Protein AF-A0A6P3RSE4-F1 (afdb_monomer_lite)

Foldseek 3Di:
DAQFKDKDKDWDPDDDDDPDPVRVVVQVVQWDWDAPDPDPPDCPRTTIMGMDMGGLPHPNSVVVVVVVVVVVVVVVVVD

Radius of gyration: 20.01 Å; chains: 1; bounding box: 35×27×61 Å

pLDDT: mean 94.35, std 5.32, range [61.06, 98.38]

Organism: Pteropus vampyrus (NCBI:txid132908)

InterPro domains:
  IPR000407 Nucleoside phosphatase GDA1/CD39 [PF01150] (1-74)
  IPR000407 Nucleoside phosphatase GDA1/CD39 [PTHR11782] (1-73)

Secondary structure (DSSP, 8-state):
--SSEEEEEEE--SPPPPSSHHHHHHHHTTEEEEE-SS-TT--TTEEEEEEEEEET-SHHHHHHHHHHHHHHHHHHHT-

Structure (mmCIF, N/CA/C/O backbone):
data_AF-A0A6P3RSE4-F1
#
_entry.id   AF-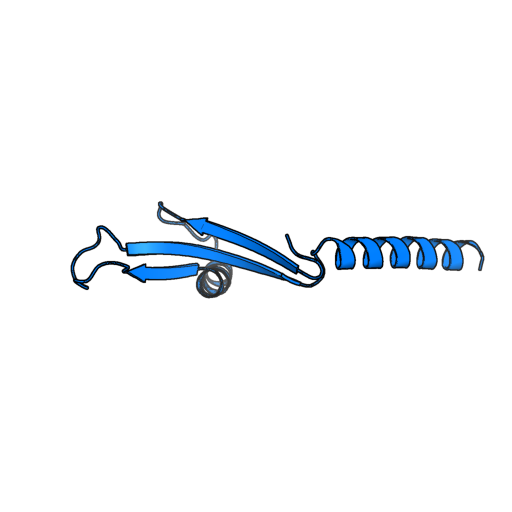A0A6P3RSE4-F1
#
loop_
_atom_site.gr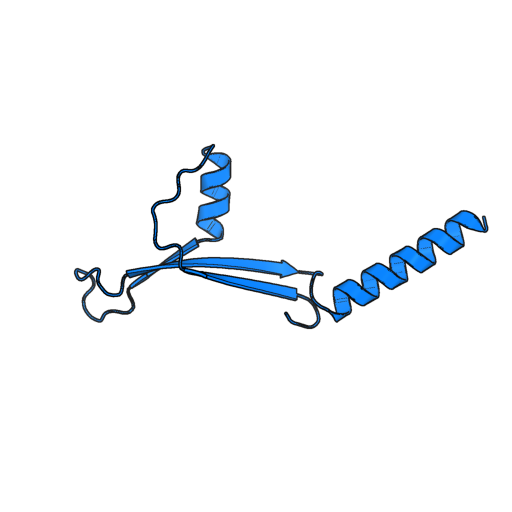oup_PDB
_atom_site.id
_atom_site.type_symbol
_atom_site.label_atom_id
_atom_site.label_alt_id
_atom_site.label_comp_id
_atom_site.label_asym_id
_atom_site.label_entity_id
_atom_site.label_seq_id
_atom_site.pdbx_PDB_ins_code
_atom_site.Cartn_x
_atom_site.Cartn_y
_atom_site.Cartn_z
_atom_site.occupancy
_atom_site.B_iso_or_equiv
_atom_site.auth_seq_id
_atom_site.auth_comp_id
_atom_site.auth_asym_id
_atom_site.auth_atom_id
_atom_site.pdbx_PDB_model_num
ATOM 1 N N . MET A 1 1 ? 11.053 -3.038 1.519 1.00 93.56 1 MET A N 1
ATOM 2 C CA . MET A 1 1 ? 11.080 -2.949 0.040 1.00 93.56 1 MET A CA 1
ATOM 3 C C . MET A 1 1 ? 11.469 -4.311 -0.508 1.00 93.56 1 MET A C 1
ATOM 5 O O . MET A 1 1 ? 12.475 -4.842 -0.059 1.00 93.56 1 MET A O 1
ATOM 9 N N . GLY A 1 2 ? 10.660 -4.894 -1.394 1.00 97.19 2 GLY A N 1
ATOM 10 C CA . GLY A 1 2 ? 10.927 -6.192 -2.021 1.00 97.19 2 GLY A CA 1
ATOM 11 C C . GLY A 1 2 ? 11.483 -6.055 -3.441 1.00 97.19 2 GLY A C 1
ATOM 12 O O . GLY A 1 2 ? 11.813 -4.957 -3.888 1.00 97.19 2 GLY A O 1
ATOM 13 N N . GLY A 1 3 ? 11.561 -7.170 -4.175 1.00 97.69 3 GLY A N 1
ATOM 14 C CA . GLY A 1 3 ? 12.042 -7.179 -5.564 1.00 97.69 3 GLY A CA 1
ATOM 15 C C . GLY A 1 3 ? 11.083 -6.493 -6.544 1.00 97.69 3 GLY A C 1
ATOM 16 O O . GLY A 1 3 ? 11.504 -5.654 -7.336 1.00 97.69 3 GLY A O 1
ATOM 17 N N . VAL A 1 4 ? 9.785 -6.807 -6.464 1.00 97.50 4 VAL A N 1
ATOM 18 C CA . VAL A 1 4 ? 8.756 -6.283 -7.389 1.00 97.50 4 VAL A CA 1
ATOM 19 C C . VAL A 1 4 ? 7.963 -5.123 -6.788 1.00 97.50 4 VAL A C 1
ATOM 21 O O . VAL A 1 4 ? 7.580 -4.196 -7.503 1.00 97.50 4 VAL A O 1
ATOM 24 N N . SER A 1 5 ? 7.734 -5.136 -5.476 1.00 97.88 5 SER A N 1
ATOM 25 C CA . SER A 1 5 ? 6.870 -4.176 -4.793 1.00 97.88 5 SER A CA 1
ATOM 26 C C . SER A 1 5 ? 7.563 -3.463 -3.638 1.00 97.88 5 SER A C 1
ATOM 28 O O . SER A 1 5 ? 8.534 -3.952 -3.053 1.00 97.88 5 SER A O 1
ATOM 30 N N . THR A 1 6 ? 7.016 -2.305 -3.282 1.00 98.38 6 THR A N 1
ATOM 31 C CA . THR A 1 6 ? 7.321 -1.619 -2.026 1.00 98.38 6 THR A CA 1
ATOM 32 C C . THR A 1 6 ? 6.049 -1.510 -1.206 1.00 98.38 6 THR A C 1
ATOM 34 O O . THR A 1 6 ? 5.017 -1.090 -1.720 1.00 98.38 6 THR A O 1
ATOM 37 N N . GLN A 1 7 ? 6.125 -1.903 0.062 1.00 98.25 7 GLN A N 1
ATOM 38 C CA . GLN A 1 7 ? 5.032 -1.778 1.017 1.00 98.25 7 GLN A CA 1
ATOM 39 C C . GLN A 1 7 ? 5.436 -0.807 2.123 1.00 98.25 7 GLN A C 1
ATOM 41 O O . GLN A 1 7 ? 6.604 -0.776 2.521 1.00 98.25 7 GLN A O 1
ATOM 46 N N . ILE A 1 8 ? 4.464 -0.038 2.600 1.00 97.94 8 ILE A N 1
ATOM 47 C CA . ILE A 1 8 ? 4.574 0.821 3.774 1.00 97.94 8 ILE A CA 1
ATOM 48 C C . ILE A 1 8 ? 3.381 0.546 4.685 1.00 97.94 8 ILE A C 1
ATOM 50 O O . ILE A 1 8 ? 2.253 0.424 4.204 1.00 97.94 8 ILE A O 1
ATOM 54 N N . ALA A 1 9 ? 3.648 0.428 5.983 1.00 97.62 9 ALA A N 1
ATOM 55 C CA . ALA A 1 9 ? 2.618 0.312 6.997 1.00 97.62 9 ALA A CA 1
ATOM 56 C C . ALA A 1 9 ? 3.021 1.080 8.256 1.00 97.62 9 ALA A C 1
ATOM 58 O O . ALA A 1 9 ? 4.181 1.007 8.666 1.00 97.62 9 ALA A O 1
ATOM 59 N N . TYR A 1 10 ? 2.088 1.830 8.839 1.00 97.44 10 TYR A N 1
ATOM 60 C CA . TYR A 1 10 ? 2.296 2.554 10.094 1.00 97.44 10 TYR A CA 1
ATOM 61 C C . TYR A 1 10 ? 0.963 2.860 10.781 1.00 97.44 10 TYR A C 1
ATOM 63 O O . TYR A 1 10 ? -0.092 2.903 10.146 1.00 97.44 10 TYR A O 1
ATOM 71 N N . GLU A 1 11 ? 1.019 3.079 12.089 1.00 96.88 11 GLU A N 1
ATOM 72 C CA . GLU A 1 11 ? -0.140 3.466 12.888 1.00 96.88 11 GLU A CA 1
ATOM 73 C C . GLU A 1 11 ? -0.546 4.923 12.627 1.00 96.88 11 GLU A C 1
ATOM 75 O O . GLU A 1 11 ? 0.299 5.814 12.523 1.00 96.88 11 GLU A O 1
ATOM 80 N N . VAL A 1 12 ? -1.852 5.180 12.570 1.00 96.75 12 VAL A N 1
ATOM 81 C CA . VAL A 1 12 ? -2.448 6.512 12.443 1.00 96.75 12 VAL A CA 1
ATOM 82 C C . VAL A 1 12 ? -3.128 6.881 13.772 1.00 96.75 12 VAL A C 1
ATOM 84 O O . VAL A 1 12 ? -4.336 6.686 13.916 1.00 96.75 12 VAL A O 1
ATOM 87 N N . PRO A 1 13 ? -2.379 7.419 14.756 1.00 90.44 13 PRO A N 1
ATOM 88 C CA . PRO A 1 13 ? -2.862 7.576 16.132 1.00 90.44 13 PRO A CA 1
ATOM 89 C C . PRO A 1 13 ? -3.851 8.734 16.316 1.00 90.44 13 PRO A C 1
ATOM 91 O O . PRO A 1 13 ? -4.569 8.795 17.310 1.00 90.44 13 PRO A O 1
ATOM 94 N N . LYS A 1 14 ? -3.880 9.697 15.387 1.00 90.81 14 LYS A N 1
ATOM 95 C CA . LYS A 1 14 ? -4.766 10.869 15.451 1.00 90.81 14 LYS A CA 1
ATOM 96 C C . LYS A 1 14 ? -5.870 10.775 14.408 1.00 90.81 14 LYS A C 1
ATOM 98 O O . LYS A 1 14 ? -5.686 10.190 13.342 1.00 90.81 14 LYS A O 1
ATOM 103 N N . THR A 1 15 ? -7.001 11.412 14.697 1.00 86.19 15 THR A N 1
ATOM 104 C CA . THR A 1 15 ? -8.086 11.590 13.728 1.00 86.19 15 THR A CA 1
ATOM 105 C C . THR A 1 15 ? -7.573 12.327 12.495 1.00 86.19 15 THR A C 1
ATOM 107 O O . THR A 1 15 ? -6.939 13.377 12.610 1.00 86.19 15 THR A O 1
ATOM 110 N N . VAL A 1 16 ? -7.850 11.770 11.319 1.00 89.19 16 VAL A N 1
ATOM 111 C CA . VAL A 1 16 ? -7.494 12.363 10.028 1.00 89.19 16 VAL A CA 1
ATOM 112 C C . VAL A 1 16 ? -8.692 13.153 9.516 1.00 89.19 16 VAL A C 1
ATOM 114 O O . VAL A 1 16 ? -9.800 12.627 9.463 1.00 89.19 16 VAL A O 1
ATOM 117 N N . SER A 1 17 ? -8.475 14.410 9.136 1.00 89.94 17 SER A N 1
ATOM 118 C CA . SER A 1 17 ? -9.446 15.185 8.367 1.00 89.94 17 SER A CA 1
ATOM 119 C C . SER A 1 17 ? -9.187 14.982 6.875 1.00 89.94 17 SER A C 1
ATOM 121 O O . SER A 1 17 ? -8.098 15.261 6.372 1.00 89.94 17 SER A O 1
ATOM 123 N N . PHE A 1 18 ? -10.190 14.483 6.157 1.00 92.06 18 PHE A N 1
ATOM 124 C CA . PHE A 1 18 ? -10.117 14.330 4.706 1.00 92.06 18 PHE A CA 1
ATOM 125 C C . PHE A 1 18 ? -10.550 15.626 4.022 1.00 92.06 18 PHE A C 1
ATOM 127 O O . PHE A 1 18 ? -11.514 16.264 4.440 1.00 92.06 18 PHE A O 1
ATOM 134 N N . ALA A 1 19 ? -9.849 16.020 2.958 1.00 90.88 19 ALA A N 1
ATOM 135 C CA . ALA A 1 19 ? -10.172 17.245 2.226 1.00 90.88 19 ALA A CA 1
ATOM 136 C C . ALA A 1 19 ? -11.402 17.083 1.314 1.00 90.88 19 ALA A C 1
ATOM 138 O O . ALA A 1 19 ? -11.989 18.071 0.883 1.00 90.88 19 ALA A O 1
ATOM 139 N N . SER A 1 20 ? -11.782 15.843 0.992 1.00 94.19 20 SER A N 1
ATOM 140 C CA . SER A 1 20 ? -12.953 15.523 0.173 1.00 94.19 20 SER A CA 1
ATOM 141 C C . SER A 1 20 ? -13.466 14.115 0.469 1.00 94.19 20 SER A C 1
ATOM 143 O O . SER A 1 20 ? -12.694 13.241 0.868 1.00 94.19 20 SER A O 1
ATOM 145 N N . SER A 1 21 ? -14.745 13.868 0.182 1.00 91.19 21 SER A N 1
ATOM 146 C CA . SER A 1 21 ? -15.348 12.531 0.289 1.00 91.19 21 SER A CA 1
ATOM 147 C C . SER A 1 21 ? -14.665 11.514 -0.631 1.00 91.19 21 SER A C 1
ATOM 149 O O . SER A 1 21 ? -14.514 10.354 -0.272 1.00 91.19 21 SER A O 1
ATOM 151 N N . GLN A 1 22 ? -14.179 11.943 -1.801 1.00 93.31 22 GLN A N 1
ATOM 152 C CA . GLN A 1 22 ? -13.442 11.061 -2.708 1.00 93.31 22 GLN A CA 1
ATOM 153 C C . GLN A 1 22 ? -12.103 10.610 -2.106 1.00 93.31 22 GLN A C 1
ATOM 155 O O . GLN A 1 22 ? -11.724 9.449 -2.243 1.00 93.31 22 GLN A O 1
ATOM 160 N N . GLN A 1 23 ? -11.389 11.511 -1.425 1.00 92.06 23 GLN A N 1
ATOM 161 C CA . GLN A 1 23 ? -10.151 11.161 -0.729 1.00 92.06 23 GLN A CA 1
ATOM 162 C C . GLN A 1 23 ? -10.415 10.201 0.437 1.00 92.06 23 GLN A C 1
ATOM 164 O O . GLN A 1 23 ? -9.622 9.289 0.663 1.00 92.06 23 GLN A O 1
ATOM 169 N N . GLU A 1 24 ? -11.522 10.393 1.154 1.00 90.94 24 GLU A N 1
ATOM 170 C CA . GLU A 1 24 ? -11.940 9.507 2.239 1.00 90.94 24 GLU A CA 1
ATOM 171 C C . GLU A 1 24 ? -12.202 8.078 1.739 1.00 90.94 24 GLU A C 1
ATOM 173 O O . GLU A 1 24 ? -11.685 7.132 2.325 1.00 90.94 24 GLU A O 1
ATOM 178 N N . GLU A 1 25 ? -12.921 7.902 0.628 1.00 90.75 25 GLU A N 1
ATOM 179 C CA . GLU A 1 25 ? -13.186 6.570 0.058 1.00 90.75 25 GLU A CA 1
ATOM 180 C C . GLU A 1 25 ? -11.902 5.839 -0.361 1.00 90.75 25 GLU A C 1
ATOM 182 O O . GLU A 1 25 ? -11.749 4.639 -0.129 1.00 90.75 25 GLU A O 1
ATOM 187 N N . VAL A 1 26 ? -10.926 6.562 -0.917 1.00 91.25 26 VAL A N 1
ATOM 188 C CA . VAL A 1 26 ? -9.608 5.983 -1.219 1.00 91.25 26 VAL A CA 1
ATOM 189 C C . VAL A 1 26 ? -8.875 5.602 0.068 1.00 91.25 26 VAL A C 1
ATOM 191 O O . VAL A 1 26 ? -8.271 4.532 0.136 1.00 91.25 26 VAL A O 1
ATOM 194 N N . ALA A 1 27 ? -8.936 6.450 1.095 1.00 90.19 27 ALA A N 1
ATOM 195 C CA . ALA A 1 27 ? -8.278 6.197 2.370 1.00 90.19 27 ALA A CA 1
ATOM 196 C C . ALA A 1 27 ? -8.887 5.007 3.122 1.00 90.19 27 ALA A C 1
ATOM 198 O O . ALA A 1 27 ? -8.132 4.236 3.707 1.00 90.19 27 ALA A O 1
ATOM 199 N N . LYS A 1 28 ? -10.210 4.803 3.060 1.00 88.50 28 LYS A N 1
ATOM 200 C CA . LYS A 1 28 ? -10.889 3.639 3.659 1.00 88.50 28 LYS A CA 1
ATOM 201 C C . LYS A 1 28 ? -10.322 2.315 3.153 1.00 88.50 28 LYS A C 1
ATOM 203 O O . LYS A 1 28 ? -10.125 1.401 3.940 1.00 88.50 28 LYS A O 1
ATOM 208 N N . ASN A 1 29 ? -9.973 2.233 1.870 1.00 91.69 29 ASN A N 1
ATOM 209 C CA . ASN A 1 29 ? -9.369 1.028 1.291 1.00 91.69 29 ASN A CA 1
ATOM 210 C C . ASN A 1 29 ? -7.908 0.796 1.716 1.00 91.69 29 ASN A C 1
ATOM 212 O O . ASN A 1 29 ? -7.371 -0.288 1.496 1.00 91.69 29 ASN A O 1
ATOM 216 N N . LEU A 1 30 ? -7.253 1.809 2.287 1.00 94.75 30 LEU A N 1
ATOM 217 C CA . LEU A 1 30 ? -5.853 1.766 2.719 1.00 94.75 30 LEU A CA 1
ATOM 218 C C . LEU A 1 30 ? -5.705 1.768 4.246 1.00 94.75 30 LEU A C 1
ATOM 220 O O . LEU A 1 30 ? -4.587 1.662 4.748 1.00 94.75 30 LEU A O 1
ATOM 224 N N . LEU A 1 31 ? -6.802 1.914 4.988 1.00 95.31 31 LEU A N 1
ATOM 225 C CA . LEU A 1 31 ? -6.824 1.921 6.445 1.00 95.31 31 LEU A CA 1
ATOM 226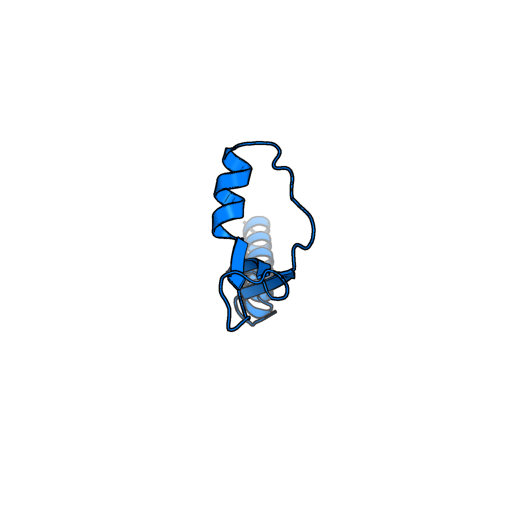 C C . LEU A 1 31 ? -7.468 0.633 6.949 1.00 95.31 31 LEU A C 1
ATOM 228 O O . LEU A 1 31 ? -8.591 0.300 6.587 1.00 95.31 31 LEU A O 1
ATOM 232 N N . ALA A 1 32 ? -6.759 -0.069 7.824 1.00 94.88 32 ALA A N 1
ATOM 233 C CA . ALA A 1 32 ? -7.294 -1.187 8.580 1.00 94.88 32 ALA A CA 1
ATOM 234 C C . ALA A 1 32 ? -7.539 -0.742 10.024 1.00 94.88 32 ALA A C 1
ATOM 236 O O . ALA A 1 32 ? -6.632 -0.218 10.672 1.00 94.88 32 ALA A O 1
ATOM 237 N N . GLU A 1 33 ? -8.750 -0.967 10.525 1.00 94.50 33 GLU A N 1
ATOM 238 C CA . GLU A 1 33 ? -9.108 -0.759 11.927 1.00 94.50 33 GLU A CA 1
ATOM 239 C C . GLU A 1 33 ? -9.405 -2.114 12.567 1.00 94.50 33 GLU A C 1
ATOM 241 O O . GLU A 1 33 ? -10.231 -2.876 12.064 1.00 94.50 33 GLU A O 1
ATOM 246 N N . PHE A 1 34 ? -8.704 -2.444 13.650 1.00 94.75 34 PHE A N 1
ATOM 247 C CA . PHE A 1 34 ? -8.874 -3.719 14.345 1.00 94.75 34 PHE A CA 1
ATOM 248 C C . PHE A 1 34 ? -8.530 -3.599 15.832 1.00 94.75 34 PHE A C 1
ATOM 250 O O . PHE A 1 34 ? -7.747 -2.739 16.235 1.00 94.75 34 PHE A O 1
ATOM 257 N N . ASN A 1 35 ? -9.121 -4.480 16.643 1.00 96.12 35 ASN A N 1
ATOM 258 C CA . ASN A 1 35 ? -8.852 -4.591 18.074 1.00 96.12 35 ASN A CA 1
ATOM 259 C C . ASN A 1 35 ? -8.025 -5.857 18.346 1.00 96.12 35 ASN A C 1
ATOM 261 O O . ASN A 1 35 ? -8.460 -6.953 17.997 1.00 96.12 35 ASN A O 1
ATOM 265 N N . LEU A 1 36 ? -6.835 -5.709 18.936 1.00 96.38 36 LEU A N 1
ATOM 266 C CA . LEU A 1 36 ? -5.984 -6.833 19.357 1.00 96.38 36 LEU A CA 1
ATOM 267 C C . LEU A 1 36 ? -6.315 -7.342 20.775 1.00 96.38 36 LEU A C 1
ATOM 269 O O . LEU A 1 36 ? -5.736 -8.333 21.216 1.00 96.38 36 LEU A O 1
ATOM 273 N N . GLY A 1 37 ? -7.219 -6.671 21.494 1.00 94.38 37 GLY A N 1
ATOM 274 C CA . GLY A 1 37 ? -7.682 -7.068 22.820 1.00 94.38 37 GLY A CA 1
ATOM 275 C C . GLY A 1 37 ? -8.635 -8.264 22.786 1.00 94.38 37 GLY A C 1
ATOM 276 O O . GLY A 1 37 ? -9.244 -8.580 21.766 1.00 94.38 37 GLY A O 1
ATOM 277 N N . CYS A 1 38 ? -8.784 -8.934 23.930 1.00 93.62 38 CYS A N 1
ATOM 278 C CA . CYS A 1 38 ? -9.745 -10.02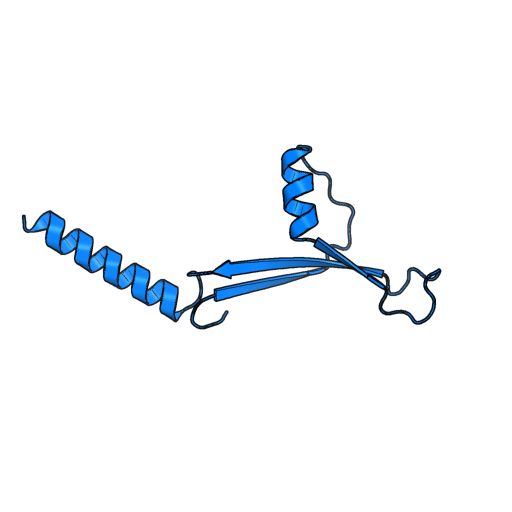8 24.096 1.00 93.62 38 CYS A CA 1
ATOM 279 C C . CYS A 1 38 ? -11.184 -9.541 24.341 1.00 93.62 38 CYS A C 1
ATOM 281 O O . CYS A 1 38 ? -12.127 -10.303 24.133 1.00 93.62 38 CYS A O 1
ATOM 283 N N . ASP A 1 39 ? -11.347 -8.285 24.767 1.00 94.94 39 ASP A N 1
ATOM 284 C CA . ASP A 1 39 ? -12.632 -7.635 25.014 1.00 94.94 39 ASP A CA 1
ATOM 285 C C . ASP A 1 39 ? -12.903 -6.574 23.940 1.00 94.94 39 ASP A C 1
ATOM 287 O O . ASP A 1 39 ? -12.178 -5.587 23.808 1.00 94.94 39 ASP A O 1
ATOM 291 N N . VAL A 1 40 ? -13.981 -6.771 23.181 1.00 92.00 40 VAL A N 1
ATOM 292 C CA . VAL A 1 40 ? -14.399 -5.876 22.093 1.00 92.00 40 VAL A CA 1
ATOM 293 C C . VAL A 1 40 ? -14.827 -4.489 22.576 1.00 92.00 40 VAL A C 1
ATOM 295 O O . VAL A 1 40 ? -14.842 -3.554 21.778 1.00 92.00 40 VAL A O 1
ATOM 298 N N . HIS A 1 41 ? -15.170 -4.341 23.858 1.00 93.62 41 HIS A N 1
ATOM 299 C CA . HIS A 1 41 ? -15.576 -3.065 24.442 1.00 93.62 41 HIS A CA 1
ATOM 300 C C . HIS A 1 41 ? -14.394 -2.234 24.957 1.00 93.62 41 HIS A C 1
ATOM 302 O O . HIS A 1 41 ? -14.556 -1.039 25.205 1.00 93.62 41 HIS A O 1
ATOM 308 N N . GLN A 1 42 ? -13.208 -2.833 25.094 1.00 94.50 42 GLN A N 1
ATOM 309 C CA . GLN A 1 42 ? -11.997 -2.127 25.507 1.00 94.50 42 GLN A CA 1
ATOM 310 C C . GLN A 1 42 ? -11.289 -1.520 24.296 1.00 94.50 42 GLN A C 1
ATOM 312 O O . GLN A 1 42 ? -11.083 -2.178 23.278 1.00 94.50 42 GLN A O 1
ATOM 317 N N . THR A 1 43 ? -10.880 -0.256 24.418 1.00 93.56 43 THR A N 1
ATOM 318 C CA . THR A 1 43 ? -10.243 0.496 23.326 1.00 93.56 43 THR A CA 1
ATOM 319 C C . THR A 1 43 ? -8.722 0.584 23.437 1.00 93.56 43 THR A C 1
ATOM 321 O O . THR A 1 43 ? -8.092 1.178 22.570 1.00 93.56 43 THR A O 1
ATOM 324 N N . GLU A 1 44 ? -8.116 0.004 24.479 1.00 94.62 44 GLU A N 1
ATOM 325 C CA . GLU A 1 44 ? -6.661 0.053 24.722 1.00 94.62 44 GLU A CA 1
ATOM 326 C C . GLU A 1 44 ? -5.842 -0.587 23.593 1.00 94.62 44 GLU A C 1
ATOM 328 O O . GLU A 1 44 ? -4.718 -0.169 23.325 1.00 94.62 44 GLU A O 1
ATOM 333 N N . HIS A 1 45 ? -6.421 -1.573 22.905 1.00 95.38 45 HIS A N 1
ATOM 334 C CA . HIS A 1 45 ? -5.786 -2.310 21.815 1.00 95.38 45 HIS A CA 1
ATOM 335 C C . HIS A 1 45 ? -6.479 -2.099 20.462 1.00 95.38 45 HIS A C 1
ATOM 337 O O . HIS A 1 45 ? -6.340 -2.931 19.562 1.00 95.38 45 HIS A O 1
ATOM 343 N N . VAL A 1 46 ? -7.221 -0.996 20.306 1.00 95.75 46 VAL A N 1
ATOM 344 C CA . VAL A 1 46 ? -7.793 -0.584 19.018 1.00 95.75 46 VAL A CA 1
ATOM 345 C C . VAL A 1 46 ? -6.747 0.202 18.238 1.00 95.75 46 VAL A C 1
ATOM 347 O O . VAL A 1 46 ? -6.335 1.284 18.650 1.00 95.75 46 VAL A O 1
ATOM 350 N N . TYR A 1 47 ? -6.354 -0.328 17.083 1.00 96.12 47 TYR A N 1
ATOM 351 C CA . TYR A 1 47 ? -5.368 0.287 16.204 1.00 96.12 47 TYR A CA 1
ATOM 352 C C . TYR A 1 47 ? -5.987 0.644 14.861 1.00 96.12 47 TYR A C 1
ATOM 354 O O . TYR A 1 47 ? -6.759 -0.122 14.282 1.00 96.12 47 TYR A O 1
ATOM 362 N N . ARG A 1 48 ? -5.577 1.800 14.339 1.00 96.56 48 ARG A N 1
ATOM 363 C CA . ARG A 1 48 ? -5.791 2.200 12.950 1.00 96.56 48 ARG A CA 1
ATOM 364 C C . ARG A 1 48 ? -4.449 2.167 12.237 1.00 96.56 48 ARG A C 1
ATOM 366 O O . ARG A 1 48 ? -3.563 2.956 12.558 1.00 96.56 48 ARG A O 1
ATOM 373 N N . VAL A 1 49 ? -4.293 1.274 11.269 1.00 97.06 49 VAL A N 1
ATOM 374 C CA . VAL A 1 49 ? -3.037 1.080 10.537 1.00 97.06 49 VAL A CA 1
ATOM 375 C C . VAL A 1 49 ? -3.243 1.431 9.071 1.00 97.06 49 VAL A C 1
ATOM 377 O O . VAL A 1 49 ? -4.098 0.857 8.402 1.00 97.06 49 VAL A O 1
ATOM 380 N N . TYR A 1 50 ? -2.444 2.367 8.563 1.00 96.88 50 TYR A N 1
ATOM 381 C CA . TYR A 1 50 ? -2.351 2.624 7.131 1.00 96.88 50 TYR A CA 1
ATOM 382 C C . TYR A 1 50 ? -1.464 1.568 6.488 1.00 96.88 50 TYR A C 1
ATOM 384 O O . TYR A 1 50 ? -0.359 1.334 6.971 1.00 96.88 50 TYR A O 1
ATOM 392 N N . VAL A 1 51 ? -1.921 0.962 5.395 1.00 97.44 51 VAL A N 1
ATOM 393 C CA . VAL A 1 51 ? -1.170 -0.024 4.616 1.00 97.44 51 VAL A CA 1
ATOM 394 C C . VAL A 1 51 ? -1.311 0.304 3.137 1.00 97.44 51 VAL A C 1
ATOM 396 O O . VAL A 1 51 ? -2.413 0.359 2.599 1.00 97.44 51 VAL A O 1
ATOM 399 N N . ALA A 1 52 ? -0.182 0.467 2.452 1.00 97.62 52 ALA A N 1
ATOM 400 C CA . ALA A 1 52 ? -0.165 0.634 1.005 1.00 97.62 52 ALA A CA 1
ATOM 401 C C . ALA A 1 52 ? 0.913 -0.227 0.353 1.00 97.62 52 ALA A C 1
ATOM 403 O O . ALA A 1 52 ? 2.033 -0.354 0.857 1.00 97.62 52 ALA A O 1
ATOM 404 N N . THR A 1 53 ? 0.578 -0.784 -0.809 1.00 97.50 53 THR A N 1
ATOM 405 C CA . THR A 1 53 ? 1.481 -1.589 -1.633 1.00 97.50 53 THR A CA 1
ATOM 406 C C . THR A 1 53 ? 1.598 -0.974 -3.021 1.00 97.50 53 THR A C 1
ATOM 408 O O . THR A 1 53 ? 0.614 -0.815 -3.734 1.00 97.50 53 THR A O 1
ATOM 411 N N . PHE A 1 54 ? 2.827 -0.676 -3.430 1.00 97.56 54 PHE A N 1
ATOM 412 C CA . PHE A 1 54 ? 3.158 -0.109 -4.731 1.00 97.56 54 PHE A CA 1
ATOM 413 C C . PHE A 1 54 ? 3.826 -1.179 -5.604 1.00 97.56 54 PHE A C 1
ATOM 415 O O . PHE A 1 54 ? 5.014 -1.484 -5.444 1.00 97.56 54 PHE A O 1
ATOM 422 N N . LEU A 1 55 ? 3.063 -1.777 -6.523 1.00 97.56 55 LEU A N 1
ATOM 423 C CA . LEU A 1 55 ? 3.576 -2.743 -7.503 1.00 97.56 55 LEU A CA 1
ATOM 424 C C . LEU A 1 55 ? 4.430 -2.050 -8.571 1.00 97.56 55 LEU A C 1
ATOM 426 O O . LEU A 1 55 ? 4.084 -0.979 -9.058 1.00 97.56 55 LEU A O 1
ATOM 430 N N . GLY A 1 56 ? 5.556 -2.663 -8.940 1.00 96.31 56 GLY A N 1
ATOM 431 C CA . GLY A 1 56 ? 6.509 -2.089 -9.897 1.00 96.31 56 GLY A CA 1
ATOM 432 C C . GLY A 1 56 ? 7.482 -1.076 -9.281 1.00 96.31 56 GLY A C 1
ATOM 433 O O . GLY A 1 56 ? 8.283 -0.477 -10.000 1.00 96.31 56 GLY A O 1
ATOM 434 N N . PHE A 1 57 ? 7.414 -0.880 -7.960 1.00 97.62 57 PHE A N 1
ATOM 435 C CA . PHE A 1 57 ? 8.287 0.007 -7.183 1.00 97.62 57 PHE A CA 1
ATOM 436 C C . PHE A 1 57 ? 9.211 -0.758 -6.226 1.00 97.62 57 PHE A C 1
ATOM 438 O O . PHE A 1 57 ? 9.807 -0.154 -5.338 1.00 97.62 57 PHE A O 1
ATOM 445 N N . GLY A 1 58 ? 9.323 -2.081 -6.367 1.00 98.12 58 GLY A N 1
ATOM 446 C CA . GLY A 1 58 ? 10.398 -2.849 -5.736 1.00 98.12 58 GLY A CA 1
ATOM 447 C C . GLY A 1 58 ? 11.742 -2.612 -6.426 1.00 98.12 58 GLY A C 1
ATOM 448 O O . GLY A 1 58 ? 11.788 -2.075 -7.531 1.00 98.12 58 GLY A O 1
ATOM 449 N N . GLY A 1 59 ? 12.840 -3.021 -5.790 1.00 98.12 59 GLY A N 1
ATOM 450 C CA . GLY A 1 59 ? 14.197 -2.715 -6.259 1.00 98.12 59 GLY A CA 1
ATOM 451 C C . GLY A 1 59 ? 14.490 -3.221 -7.677 1.00 98.12 59 GLY A C 1
ATOM 452 O O . GLY A 1 59 ? 14.955 -2.459 -8.524 1.00 98.12 59 GLY A O 1
ATOM 453 N N . ASN A 1 60 ? 14.146 -4.478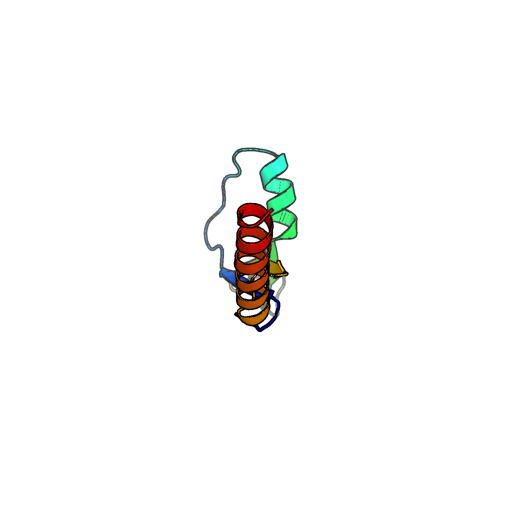 -7.968 1.00 98.00 60 ASN A N 1
ATOM 454 C CA . ASN A 1 60 ? 14.379 -5.079 -9.286 1.00 98.00 60 ASN A CA 1
ATOM 455 C C . ASN A 1 60 ? 13.451 -4.472 -10.341 1.00 98.00 60 ASN A C 1
ATOM 457 O O . ASN A 1 60 ? 13.895 -4.149 -11.437 1.00 98.00 60 ASN A O 1
ATOM 461 N N . ALA A 1 61 ? 12.177 -4.258 -10.001 1.00 98.12 61 ALA A N 1
ATOM 462 C CA . ALA A 1 61 ? 11.230 -3.616 -10.911 1.00 98.12 61 ALA A CA 1
ATOM 463 C C . ALA A 1 61 ? 11.625 -2.163 -11.230 1.00 98.12 61 ALA A C 1
ATOM 465 O O . ALA A 1 61 ? 11.496 -1.722 -12.372 1.00 98.12 61 ALA A O 1
ATOM 466 N N . ALA A 1 62 ? 12.151 -1.426 -10.249 1.00 98.00 62 ALA A N 1
ATOM 467 C CA . ALA A 1 62 ? 12.679 -0.082 -10.450 1.00 98.00 62 ALA A CA 1
ATOM 468 C C . ALA A 1 62 ? 13.916 -0.094 -11.359 1.00 98.00 62 ALA A C 1
ATOM 470 O O . ALA A 1 62 ? 14.007 0.731 -12.269 1.00 98.00 62 ALA A O 1
ATOM 471 N N . ARG A 1 63 ? 14.834 -1.049 -11.156 1.00 98.25 63 ARG A N 1
ATOM 472 C CA . ARG A 1 63 ? 16.008 -1.229 -12.018 1.00 98.25 63 ARG A CA 1
ATOM 473 C C . ARG A 1 63 ? 15.614 -1.559 -13.458 1.00 98.25 63 ARG A C 1
ATOM 475 O O . ARG A 1 63 ? 16.090 -0.877 -14.359 1.00 98.25 63 ARG A O 1
ATOM 482 N N . GLN A 1 64 ? 14.716 -2.522 -13.663 1.00 98.38 64 GLN A N 1
ATOM 483 C CA . GLN A 1 64 ? 14.229 -2.901 -14.993 1.00 98.38 64 GLN A CA 1
ATOM 484 C C . GLN A 1 64 ? 13.611 -1.698 -15.716 1.00 98.38 64 GLN A C 1
ATOM 486 O O . GLN A 1 64 ? 14.039 -1.340 -16.806 1.00 98.38 64 GLN A O 1
ATOM 491 N N . ARG A 1 65 ? 12.679 -0.990 -15.064 1.00 97.69 65 ARG A N 1
ATOM 492 C CA . ARG A 1 65 ? 12.052 0.219 -15.628 1.00 97.69 65 ARG A CA 1
ATOM 493 C C . ARG A 1 65 ? 13.068 1.305 -15.986 1.00 97.69 65 ARG A C 1
ATOM 495 O O . ARG A 1 65 ? 12.855 2.066 -16.929 1.00 97.69 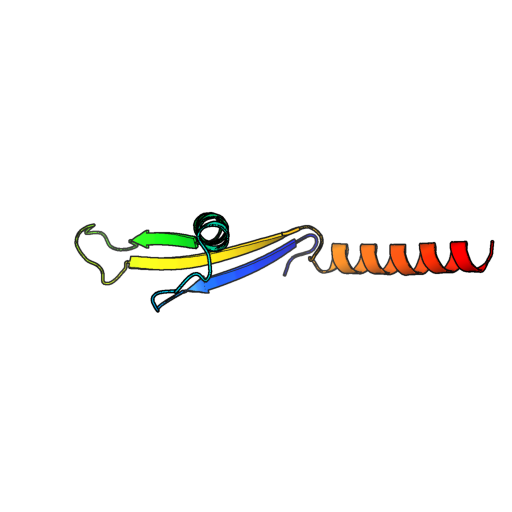65 ARG A O 1
ATOM 502 N N . TYR A 1 66 ? 14.134 1.432 -15.199 1.00 98.19 66 TYR A N 1
ATOM 503 C CA . TYR A 1 66 ? 15.211 2.377 -15.472 1.00 98.19 66 TYR A CA 1
ATOM 504 C C . TYR A 1 66 ? 16.013 1.978 -16.718 1.00 98.19 66 TYR A C 1
ATOM 506 O O . TYR A 1 66 ? 16.239 2.824 -17.584 1.00 98.19 66 TYR A O 1
ATOM 514 N N . GLU A 1 67 ? 16.387 0.704 -16.841 1.00 98.31 67 GLU A N 1
ATOM 515 C CA . GLU A 1 67 ? 17.074 0.165 -18.021 1.00 98.31 67 GLU A CA 1
ATOM 516 C C . GLU A 1 67 ? 16.216 0.292 -19.287 1.00 98.31 67 GLU A C 1
ATOM 518 O O . GLU A 1 67 ? 16.702 0.805 -20.296 1.00 98.31 67 GLU A O 1
ATOM 523 N N . ASP A 1 68 ? 14.926 -0.046 -19.209 1.00 97.62 68 ASP A N 1
ATOM 524 C CA . ASP A 1 68 ? 13.972 0.100 -20.316 1.00 97.62 68 ASP A CA 1
ATOM 525 C C . ASP A 1 68 ? 13.906 1.555 -20.802 1.00 97.62 68 ASP A C 1
ATOM 527 O O . ASP A 1 68 ? 13.915 1.833 -22.005 1.00 97.62 68 ASP A O 1
ATOM 531 N N . LYS A 1 69 ? 13.892 2.514 -19.865 1.00 97.56 69 LYS A N 1
ATOM 532 C CA . LYS A 1 69 ? 13.867 3.947 -20.183 1.00 97.56 69 LYS A CA 1
ATOM 533 C C . LYS A 1 69 ? 15.168 4.412 -20.839 1.00 97.56 69 LYS A C 1
ATOM 535 O O . LYS A 1 69 ? 15.116 5.227 -21.760 1.00 97.56 69 LYS A O 1
ATOM 540 N N . ILE A 1 70 ? 16.325 3.921 -20.389 1.00 98.06 70 ILE A N 1
ATOM 541 C CA . ILE A 1 70 ? 17.610 4.201 -21.049 1.00 98.06 70 ILE A CA 1
ATOM 542 C C . ILE A 1 70 ? 17.581 3.672 -22.481 1.00 98.06 70 ILE A C 1
ATOM 544 O O . ILE A 1 70 ? 17.893 4.416 -23.411 1.00 98.06 70 ILE A O 1
ATOM 548 N N . PHE A 1 71 ? 17.184 2.413 -22.663 1.00 97.56 71 PHE A N 1
ATOM 549 C CA . PHE A 1 71 ? 17.158 1.770 -23.970 1.00 97.56 71 PHE A CA 1
ATOM 550 C C . PHE A 1 71 ? 16.230 2.505 -24.946 1.00 97.56 71 PHE A C 1
ATOM 552 O O . PHE A 1 71 ? 16.659 2.881 -26.038 1.00 97.56 71 PHE A O 1
ATOM 559 N N . ALA A 1 72 ? 14.994 2.796 -24.528 1.00 96.69 72 ALA A N 1
ATOM 560 C CA . ALA A 1 72 ? 14.015 3.509 -25.346 1.00 96.69 72 ALA A CA 1
ATOM 561 C C . ALA A 1 72 ? 14.522 4.890 -25.792 1.00 96.69 72 ALA A C 1
ATOM 563 O O . ALA A 1 72 ? 14.411 5.241 -26.967 1.00 96.69 72 ALA A O 1
ATOM 564 N N . ASN A 1 73 ? 15.142 5.647 -24.882 1.00 95.44 73 ASN A N 1
ATOM 565 C CA . ASN A 1 73 ? 15.700 6.962 -25.197 1.00 95.44 73 ASN A CA 1
ATOM 566 C C . ASN A 1 73 ? 16.862 6.879 -26.196 1.00 95.44 73 ASN A C 1
ATOM 568 O O . ASN A 1 73 ? 16.998 7.751 -27.052 1.00 95.44 73 ASN A O 1
ATOM 572 N N . THR A 1 74 ? 17.708 5.854 -26.095 1.00 95.12 74 THR A N 1
ATOM 573 C CA . THR A 1 74 ? 18.824 5.650 -27.028 1.00 95.12 74 THR A CA 1
ATOM 574 C C . THR A 1 74 ? 18.319 5.279 -28.420 1.00 95.12 74 THR A C 1
ATOM 576 O O . THR A 1 74 ? 18.787 5.842 -29.406 1.00 95.12 74 THR A O 1
ATOM 579 N N . VAL A 1 75 ? 17.332 4.384 -28.515 1.00 93.94 75 VAL A N 1
ATOM 580 C CA . VAL A 1 75 ? 16.721 4.008 -29.801 1.00 93.94 75 VAL A CA 1
ATOM 581 C C . VAL A 1 75 ? 16.035 5.206 -30.456 1.00 93.94 75 VAL A C 1
ATOM 583 O O . VAL A 1 75 ? 16.211 5.416 -31.649 1.00 93.94 75 VAL A O 1
ATOM 586 N N . GLN A 1 76 ? 15.300 6.021 -29.693 1.00 90.44 76 GLN A N 1
ATOM 587 C CA . GLN A 1 76 ? 14.641 7.220 -30.223 1.00 90.44 76 GLN A CA 1
ATOM 588 C C . GLN A 1 76 ? 15.620 8.292 -30.713 1.00 90.44 76 GLN A C 1
ATOM 590 O O . GLN A 1 76 ? 15.302 8.998 -31.660 1.00 90.44 76 GLN A O 1
ATOM 595 N N . LYS A 1 77 ? 16.793 8.432 -30.084 1.00 85.88 77 LYS A N 1
ATOM 596 C CA . LYS A 1 77 ? 17.815 9.411 -30.495 1.00 85.88 77 LYS A CA 1
ATOM 597 C C . LYS A 1 77 ? 18.603 9.004 -31.741 1.00 85.88 77 LYS A C 1
ATOM 599 O O . LYS A 1 77 ? 19.146 9.875 -32.407 1.00 85.88 77 LYS A O 1
ATOM 604 N N . ASN A 1 78 ? 18.704 7.705 -32.017 1.00 75.50 78 ASN A N 1
ATOM 605 C CA . ASN A 1 78 ? 19.482 7.152 -33.131 1.00 75.50 78 ASN A CA 1
ATOM 606 C C . ASN A 1 78 ? 18.613 6.799 -34.352 1.00 75.50 78 ASN A C 1
ATOM 608 O O . ASN A 1 78 ? 19.053 6.044 -35.219 1.00 75.50 78 ASN A O 1
ATOM 612 N N . ARG A 1 79 ? 17.375 7.295 -34.390 1.00 61.06 79 ARG A N 1
ATOM 613 C CA . ARG A 1 79 ? 16.399 7.075 -35.454 1.00 61.06 79 ARG A CA 1
ATOM 614 C C . ARG A 1 79 ? 16.060 8.402 -36.113 1.00 61.06 79 ARG A C 1
ATOM 616 O O . ARG A 1 79 ? 15.872 8.381 -37.346 1.00 61.06 79 ARG A O 1
#

Sequence (79 aa):
MGGVSTQIAYEVPKTVSFASSQQEEVAKNLLAEFNLGCDVHQTEHVYRVYVATFLGFGGNAARQRYEDKIFANTVQKNR